Protein AF-A0A0G9HEE6-F1 (afdb_monomer_lite)

Radius of gyration: 14.5 Å; chains: 1; bounding box: 32×28×34 Å

Secondary structure (DSSP, 8-state):
--TTT-------SSHHHHHHHHTSHHHHHHHS-HHHHHHHHHTT----TTEEEEESS-HHHHTS--GGGEEEEEHHHHHHHHHHHHTT--

Sequence (90 aa):
MDVLEGGVGQVAATFDEFSRCMNTPEWQQRNLLVDGVALLVERGVSRGSAQFYGFAPHPSLTGKIDWQRVMALDAVVWHSICAQVLDGNA

Foldseek 3Di:
DQPQPPDDDDPDPDPVRVVVQCPDPVNCVVHVVVVLVVVCVVVVADEDPQWDFAAVVHCLVVVDDDSVRTHTDGNVVRVVNVVCVVVVND

Organism: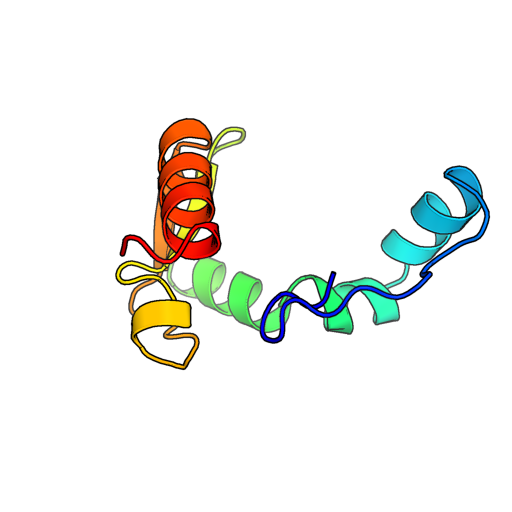 NCBI:txid1440763

pLDDT: mean 85.1, std 11.55, range [43.97, 95.44]

Structure (mmCIF, N/CA/C/O backbone):
data_AF-A0A0G9HEE6-F1
#
_entry.id   AF-A0A0G9HEE6-F1
#
loop_
_atom_site.group_PDB
_atom_site.id
_atom_site.type_symbol
_atom_site.label_atom_id
_atom_site.label_alt_id
_atom_site.label_comp_id
_atom_site.label_asym_id
_atom_site.label_entity_id
_atom_site.label_seq_id
_atom_site.pdbx_PDB_ins_code
_atom_site.Cartn_x
_atom_site.Cartn_y
_atom_site.Cartn_z
_atom_site.occupancy
_atom_site.B_iso_or_equiv
_atom_site.auth_seq_id
_atom_site.auth_comp_id
_atom_site.auth_asym_id
_atom_site.auth_atom_id
_atom_site.pdbx_PDB_model_num
ATOM 1 N N . MET A 1 1 ? 5.779 -8.639 -4.853 1.00 56.66 1 MET A N 1
ATOM 2 C CA . MET A 1 1 ? 5.185 -9.378 -3.728 1.00 56.66 1 MET A CA 1
ATOM 3 C C . MET A 1 1 ? 3.689 -9.230 -3.878 1.00 56.66 1 MET A C 1
ATOM 5 O O . MET A 1 1 ? 3.239 -8.099 -4.023 1.00 56.66 1 MET A O 1
ATOM 9 N N . ASP A 1 2 ? 2.962 -10.336 -3.959 1.00 63.62 2 ASP A N 1
ATOM 10 C CA . ASP A 1 2 ? 1.506 -10.325 -3.915 1.00 63.62 2 ASP A CA 1
ATOM 11 C C . ASP A 1 2 ? 1.070 -9.845 -2.527 1.00 63.62 2 ASP A C 1
ATOM 13 O O . ASP A 1 2 ? 1.538 -10.362 -1.512 1.00 63.62 2 ASP A O 1
ATOM 17 N N . VAL A 1 3 ? 0.240 -8.806 -2.488 1.00 59.62 3 VAL A N 1
ATOM 18 C CA . VAL A 1 3 ? -0.135 -8.113 -1.246 1.00 59.62 3 VAL A CA 1
ATOM 19 C C . VAL A 1 3 ? -1.070 -8.967 -0.378 1.00 59.62 3 VAL A C 1
ATOM 21 O O . VAL A 1 3 ? -1.178 -8.721 0.821 1.00 59.62 3 VAL A O 1
ATOM 24 N N . LEU A 1 4 ? -1.735 -9.971 -0.957 1.00 58.91 4 LEU A N 1
ATOM 25 C CA . LEU A 1 4 ? -2.708 -10.822 -0.272 1.00 58.91 4 LEU A CA 1
ATOM 26 C C . LEU A 1 4 ? -2.126 -12.189 0.089 1.00 58.91 4 LEU A C 1
ATOM 28 O O . LEU A 1 4 ? -2.357 -12.680 1.190 1.00 58.91 4 LEU A O 1
ATOM 32 N N . GLU A 1 5 ? -1.363 -12.789 -0.821 1.00 60.88 5 GLU A N 1
ATOM 33 C CA . GLU A 1 5 ? -0.834 -14.149 -0.671 1.00 60.88 5 GLU A CA 1
ATOM 34 C C . GLU A 1 5 ? 0.639 -14.178 -0.238 1.00 60.88 5 GLU A C 1
ATOM 36 O O . GLU A 1 5 ? 1.181 -15.240 0.063 1.00 60.88 5 GLU A O 1
ATOM 41 N N . GLY A 1 6 ? 1.323 -13.028 -0.223 1.00 62.94 6 GLY A N 1
ATOM 42 C CA . GLY A 1 6 ? 2.741 -12.933 0.142 1.00 62.94 6 GLY A CA 1
ATOM 43 C C . GLY A 1 6 ? 3.699 -13.552 -0.886 1.00 62.94 6 GLY A C 1
ATOM 44 O O . GLY A 1 6 ? 4.911 -13.573 -0.670 1.00 62.94 6 GLY A O 1
ATOM 45 N N . GLY A 1 7 ? 3.187 -14.034 -2.023 1.00 72.00 7 GLY A N 1
ATOM 46 C CA . GLY A 1 7 ? 3.982 -14.648 -3.081 1.00 72.00 7 GLY A CA 1
ATOM 47 C C . GLY A 1 7 ? 4.981 -13.671 -3.704 1.00 72.00 7 GLY A C 1
ATOM 48 O O . GLY A 1 7 ? 4.675 -12.503 -3.960 1.00 72.00 7 GLY A O 1
ATOM 49 N N . VAL A 1 8 ? 6.196 -14.136 -3.985 1.00 77.31 8 VAL A N 1
ATOM 50 C CA . VAL A 1 8 ? 7.203 -13.355 -4.715 1.00 77.31 8 VAL A CA 1
ATOM 51 C C . VAL A 1 8 ? 7.376 -13.907 -6.124 1.00 77.31 8 VAL A C 1
ATOM 53 O O . VAL A 1 8 ? 7.452 -15.112 -6.335 1.00 77.31 8 VAL A O 1
ATOM 56 N N . GLY A 1 9 ? 7.439 -13.004 -7.096 1.00 80.69 9 GLY A N 1
ATOM 57 C CA . GLY A 1 9 ? 7.686 -13.316 -8.496 1.00 80.69 9 GLY A CA 1
ATOM 58 C C . GLY A 1 9 ? 8.533 -12.215 -9.115 1.00 80.69 9 GLY A C 1
ATOM 59 O O . GLY A 1 9 ? 8.497 -11.067 -8.660 1.00 80.69 9 GLY A O 1
ATOM 60 N N . GLN A 1 10 ? 9.321 -12.563 -10.129 1.00 82.94 10 GLN A N 1
ATOM 61 C CA . GLN A 1 10 ? 10.117 -11.582 -10.853 1.00 82.94 10 GLN A CA 1
ATOM 62 C C . GLN A 1 10 ? 9.193 -10.696 -11.698 1.00 82.94 10 GLN A C 1
ATOM 64 O O . GLN A 1 10 ? 8.465 -11.192 -12.552 1.00 82.94 10 GLN A O 1
ATOM 69 N N . VAL A 1 11 ? 9.223 -9.385 -11.445 1.00 82.50 11 VAL A N 1
ATOM 70 C CA . VAL A 1 11 ? 8.396 -8.391 -12.158 1.00 82.50 11 VAL A CA 1
ATOM 71 C C . VAL A 1 11 ? 9.181 -7.682 -13.268 1.00 82.50 11 VAL A C 1
ATOM 73 O O . VAL A 1 11 ? 8.591 -7.256 -14.254 1.00 82.50 11 VAL A O 1
ATOM 76 N N . ALA A 1 12 ? 10.502 -7.561 -13.120 1.00 88.62 12 ALA A N 1
ATOM 77 C CA . ALA A 1 12 ? 11.410 -6.961 -14.097 1.00 88.62 12 ALA A CA 1
ATOM 78 C C . ALA A 1 12 ? 12.844 -7.476 -13.874 1.00 88.62 12 ALA A C 1
ATOM 80 O O . ALA A 1 12 ? 13.170 -7.961 -12.786 1.00 88.62 12 ALA A O 1
ATOM 81 N N . ALA A 1 13 ? 13.709 -7.366 -14.882 1.00 91.94 13 ALA A N 1
ATOM 82 C CA . ALA A 1 13 ? 15.128 -7.709 -14.783 1.00 91.94 13 ALA A CA 1
ATOM 83 C C . ALA A 1 13 ? 15.993 -6.532 -14.300 1.00 91.94 13 ALA A C 1
ATOM 85 O O . ALA A 1 13 ? 17.087 -6.745 -13.781 1.00 91.94 13 ALA A O 1
ATOM 86 N N . THR A 1 14 ? 15.512 -5.293 -14.449 1.00 94.38 14 THR A N 1
ATOM 87 C CA . THR A 1 14 ? 16.232 -4.076 -14.036 1.00 94.38 14 THR A CA 1
ATOM 88 C C . THR A 1 14 ? 15.316 -3.063 -13.352 1.00 94.38 14 THR A C 1
ATOM 90 O O . THR A 1 14 ? 14.096 -3.093 -13.521 1.00 94.38 14 THR A O 1
ATOM 93 N N . PHE A 1 15 ? 15.905 -2.126 -12.604 1.00 89.75 15 PHE A N 1
ATOM 94 C CA . PHE A 1 15 ? 15.158 -1.036 -11.970 1.00 89.75 15 PHE A CA 1
ATOM 95 C C . PHE A 1 15 ? 14.492 -0.098 -12.991 1.00 89.75 15 PHE A C 1
ATOM 97 O O . PHE A 1 15 ? 13.365 0.346 -12.778 1.00 89.75 15 PHE A O 1
ATOM 104 N N . ASP A 1 16 ? 15.142 0.164 -14.126 1.00 94.44 16 ASP A N 1
ATOM 105 C CA . ASP A 1 16 ? 14.581 1.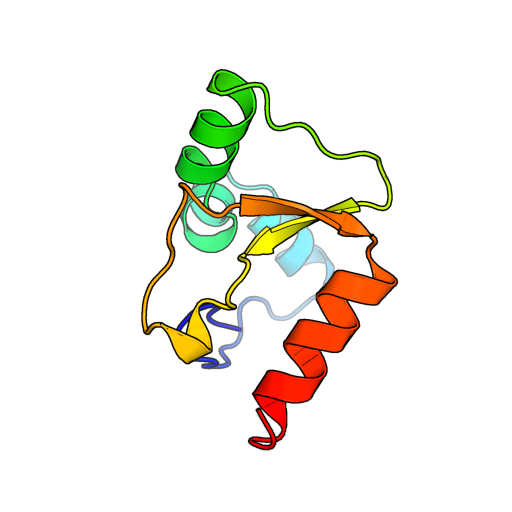002 -15.194 1.00 94.44 16 ASP A CA 1
ATOM 106 C C . ASP A 1 16 ? 13.381 0.335 -15.873 1.00 94.44 16 ASP A C 1
ATOM 108 O O . ASP A 1 16 ? 12.385 0.977 -16.208 1.00 94.44 16 ASP A O 1
ATOM 112 N N . GLU A 1 17 ? 13.458 -0.976 -16.085 1.00 91.94 17 GLU A N 1
ATOM 113 C CA . GLU A 1 17 ? 12.337 -1.767 -16.585 1.00 91.94 17 GLU A CA 1
ATOM 114 C C . GLU A 1 17 ? 11.186 -1.804 -15.574 1.00 91.94 17 GLU A C 1
ATOM 116 O O . GLU A 1 17 ? 10.038 -1.570 -15.950 1.00 91.94 17 GLU A O 1
ATOM 121 N N . PHE A 1 18 ? 11.493 -1.996 -14.290 1.00 90.56 18 PHE A N 1
ATOM 122 C CA . PHE A 1 18 ? 10.508 -1.923 -13.215 1.00 90.56 18 PHE A CA 1
ATOM 123 C C . PHE A 1 18 ? 9.809 -0.560 -13.173 1.00 90.56 18 PHE A C 1
ATOM 125 O O . PHE A 1 18 ? 8.581 -0.493 -13.136 1.00 90.56 18 PHE A O 1
ATOM 132 N N . SER A 1 19 ? 10.581 0.525 -13.250 1.00 90.12 19 SER A N 1
ATOM 133 C CA . SER A 1 19 ? 10.065 1.894 -13.234 1.00 90.12 19 SER A CA 1
ATOM 134 C C . SER A 1 19 ? 9.146 2.160 -14.423 1.00 90.12 19 SER A C 1
ATOM 136 O O . SER A 1 19 ? 8.086 2.757 -14.256 1.00 90.12 19 SER A O 1
ATOM 138 N N . ARG A 1 20 ? 9.490 1.678 -15.624 1.00 91.06 20 ARG A N 1
ATOM 139 C CA . ARG A 1 20 ? 8.599 1.782 -16.790 1.00 91.06 20 ARG A CA 1
ATOM 140 C C . ARG A 1 20 ? 7.314 0.980 -16.597 1.00 91.06 20 ARG A C 1
ATOM 142 O O . ARG A 1 20 ? 6.240 1.498 -16.878 1.00 91.06 20 ARG A O 1
ATOM 149 N N . CYS A 1 21 ? 7.420 -0.241 -16.079 1.00 88.56 21 CYS A N 1
ATOM 150 C CA . CYS A 1 21 ? 6.285 -1.134 -15.856 1.00 88.56 21 CYS A CA 1
ATOM 151 C C . CYS A 1 21 ? 5.284 -0.556 -14.839 1.00 88.56 21 CYS A C 1
ATOM 153 O O . CYS A 1 21 ? 4.095 -0.451 -15.141 1.00 88.56 21 CYS A O 1
ATOM 155 N N . MET A 1 22 ? 5.760 -0.079 -13.682 1.00 87.62 22 MET A N 1
ATOM 156 C CA . MET A 1 22 ? 4.905 0.492 -12.628 1.00 87.62 22 MET A CA 1
ATOM 157 C C . MET A 1 22 ? 4.130 1.747 -13.045 1.00 87.62 22 MET A C 1
ATOM 159 O O . MET A 1 22 ? 3.124 2.088 -12.424 1.00 87.62 22 MET A O 1
ATOM 163 N N . ASN A 1 23 ? 4.588 2.453 -14.079 1.00 87.19 23 ASN A N 1
ATOM 164 C CA . ASN A 1 23 ? 3.930 3.658 -14.581 1.00 87.19 23 ASN A CA 1
ATOM 165 C C . ASN A 1 23 ? 2.898 3.375 -15.687 1.00 87.19 23 ASN A C 1
ATOM 167 O O . ASN A 1 23 ? 2.343 4.314 -16.254 1.00 87.19 23 ASN A O 1
ATOM 171 N N . THR A 1 24 ? 2.617 2.103 -15.987 1.00 90.31 24 THR A N 1
ATOM 172 C CA . THR A 1 24 ? 1.537 1.722 -16.908 1.00 90.31 24 THR A CA 1
ATOM 173 C C . THR A 1 24 ? 0.191 1.622 -16.176 1.00 90.31 24 THR A C 1
ATOM 175 O O . THR A 1 24 ? 0.152 1.102 -15.053 1.00 90.31 24 THR A O 1
ATOM 178 N N . PRO A 1 25 ? -0.925 2.081 -16.777 1.00 87.88 25 PRO A N 1
ATOM 179 C CA . PRO A 1 25 ? -2.253 1.977 -16.167 1.00 87.88 25 PRO A CA 1
ATOM 180 C C . PRO A 1 25 ? -2.627 0.545 -15.778 1.00 87.88 25 PRO A C 1
ATOM 182 O O . PRO A 1 25 ? -3.176 0.318 -14.701 1.00 87.88 25 PRO A O 1
ATOM 185 N N . GLU A 1 26 ? -2.283 -0.430 -16.618 1.00 87.44 26 GLU A N 1
ATOM 186 C CA . GLU A 1 26 ? -2.596 -1.843 -16.409 1.00 87.44 26 GLU A CA 1
ATOM 187 C C . GLU A 1 26 ? -1.904 -2.383 -15.153 1.00 87.44 26 GLU A C 1
ATOM 189 O O . GLU A 1 26 ? -2.515 -3.079 -14.336 1.00 87.44 26 GLU A O 1
ATOM 194 N N . TRP A 1 27 ? -0.627 -2.035 -14.962 1.00 88.31 27 TRP A N 1
ATOM 195 C CA . TRP A 1 27 ? 0.113 -2.439 -13.773 1.00 88.31 27 TRP A CA 1
ATOM 196 C C . TRP A 1 27 ? -0.457 -1.777 -12.520 1.00 88.31 27 TRP A C 1
ATOM 198 O O . TRP A 1 27 ? -0.643 -2.446 -11.502 1.00 88.31 27 TRP A O 1
ATOM 208 N N . GLN A 1 28 ? -0.774 -0.484 -12.589 1.00 87.94 28 GLN A N 1
ATOM 209 C CA . GLN A 1 28 ? -1.324 0.259 -11.457 1.00 87.94 28 GLN A CA 1
ATOM 210 C C . GLN A 1 28 ? -2.679 -0.298 -11.022 1.00 87.94 28 GLN A C 1
ATOM 212 O O . GLN A 1 28 ? -2.866 -0.567 -9.838 1.00 87.94 28 GLN A O 1
ATOM 217 N N . GLN A 1 29 ? -3.592 -0.550 -11.962 1.00 85.88 29 GLN A N 1
ATOM 218 C CA . GLN A 1 29 ? -4.898 -1.144 -11.663 1.00 85.88 29 GLN A CA 1
ATOM 219 C C . GLN A 1 29 ? -4.760 -2.495 -10.958 1.00 85.88 29 GLN A C 1
ATOM 221 O O . GLN A 1 29 ? -5.451 -2.752 -9.973 1.00 85.88 29 GLN A O 1
ATOM 226 N N . ARG A 1 30 ? -3.828 -3.338 -11.415 1.00 84.12 30 ARG A N 1
ATOM 227 C CA . ARG A 1 30 ? -3.621 -4.672 -10.845 1.00 84.12 30 ARG A CA 1
ATOM 228 C C . ARG A 1 30 ? -2.946 -4.658 -9.471 1.00 84.12 30 ARG A C 1
ATOM 230 O O . ARG A 1 30 ? -3.233 -5.534 -8.664 1.00 84.12 30 ARG A O 1
ATOM 237 N N . ASN A 1 31 ? -2.041 -3.713 -9.212 1.00 82.94 31 ASN A N 1
ATOM 238 C CA . ASN A 1 31 ? -1.143 -3.782 -8.051 1.00 82.94 31 ASN A CA 1
ATOM 239 C C . ASN A 1 31 ? -1.376 -2.693 -6.993 1.00 82.94 31 ASN A 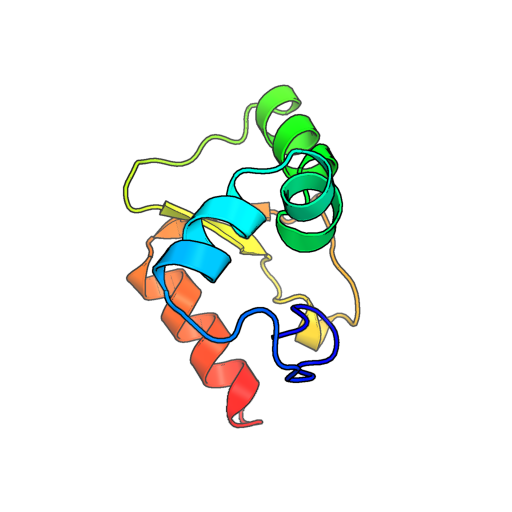C 1
ATOM 241 O O . ASN A 1 31 ? -0.927 -2.854 -5.862 1.00 82.94 31 ASN A O 1
ATOM 245 N N . LEU A 1 32 ? -2.049 -1.587 -7.326 1.00 85.12 32 LEU A N 1
ATOM 246 C CA . LEU A 1 32 ? -2.192 -0.426 -6.434 1.00 85.12 32 LEU A CA 1
ATOM 247 C C . LEU A 1 32 ? -3.601 -0.246 -5.859 1.00 85.12 32 LEU A C 1
ATOM 249 O O . LEU A 1 32 ? -3.849 0.752 -5.185 1.00 85.12 32 LEU A O 1
ATOM 253 N N . LEU A 1 33 ? -4.518 -1.192 -6.106 1.00 87.25 33 LEU A N 1
ATOM 254 C CA . LEU A 1 33 ? -5.900 -1.148 -5.604 1.00 87.25 33 LEU A CA 1
ATOM 255 C C . LEU A 1 33 ? -6.601 0.189 -5.926 1.00 87.25 33 LEU A C 1
ATOM 257 O O . LEU A 1 33 ? -7.286 0.765 -5.078 1.00 87.25 33 LEU A O 1
ATOM 261 N N . VAL A 1 34 ? -6.392 0.693 -7.148 1.00 88.25 34 VAL A N 1
ATOM 262 C CA . VAL A 1 34 ? -6.760 2.055 -7.579 1.00 88.25 34 VAL A CA 1
ATOM 263 C C . VAL A 1 34 ? -8.228 2.379 -7.296 1.00 88.25 34 VAL A C 1
ATOM 265 O O . VAL A 1 34 ? -8.513 3.428 -6.724 1.00 88.25 34 VAL A O 1
ATOM 268 N N . ASP A 1 35 ? -9.146 1.462 -7.608 1.00 89.25 35 ASP A N 1
ATOM 269 C CA . ASP A 1 35 ? -10.588 1.663 -7.399 1.00 89.25 35 ASP A CA 1
ATOM 270 C C . ASP A 1 35 ? -10.945 1.811 -5.916 1.00 89.25 35 ASP A C 1
ATOM 272 O O . ASP A 1 35 ? -11.776 2.633 -5.530 1.00 89.25 35 ASP A O 1
ATOM 276 N N . GLY A 1 36 ? -10.278 1.043 -5.055 1.00 89.62 36 GLY A N 1
ATOM 277 C CA . GLY A 1 36 ? -10.461 1.150 -3.614 1.00 89.62 36 GLY A CA 1
ATOM 278 C C . GLY A 1 36 ? -9.931 2.473 -3.069 1.00 89.62 36 GLY A C 1
ATOM 279 O O . GLY A 1 36 ? -10.586 3.109 -2.249 1.00 89.62 36 GLY A O 1
ATOM 280 N N . VAL A 1 37 ? -8.786 2.944 -3.572 1.00 90.62 37 VAL A N 1
ATOM 281 C CA . VAL A 1 37 ? -8.257 4.272 -3.228 1.00 90.62 37 VAL A CA 1
ATOM 282 C C . VAL A 1 37 ? -9.195 5.385 -3.701 1.00 90.62 37 VAL A C 1
ATOM 284 O O . VAL A 1 37 ? -9.437 6.324 -2.943 1.00 90.62 37 VAL A O 1
ATOM 287 N N . ALA A 1 38 ? -9.760 5.275 -4.905 1.00 90.75 38 ALA A N 1
ATOM 288 C CA . ALA A 1 38 ? -10.738 6.234 -5.416 1.00 90.75 38 ALA A CA 1
ATOM 289 C C . ALA A 1 38 ? -11.969 6.320 -4.499 1.00 90.75 38 ALA A C 1
ATOM 291 O O . ALA A 1 38 ? -12.345 7.413 -4.076 1.00 90.75 38 ALA A O 1
ATOM 292 N N . LEU A 1 39 ? -12.512 5.172 -4.078 1.00 91.56 39 LEU A N 1
ATOM 293 C CA . LEU A 1 39 ? -13.635 5.100 -3.139 1.00 91.56 39 LEU A CA 1
ATOM 294 C C . LEU A 1 39 ? -13.337 5.788 -1.796 1.00 91.56 39 LEU A C 1
ATOM 296 O O . LEU A 1 39 ? -14.219 6.400 -1.195 1.00 91.56 39 LEU A O 1
ATOM 300 N N . LEU A 1 40 ? -12.105 5.685 -1.293 1.00 92.69 40 LEU A N 1
ATOM 301 C CA . LEU A 1 40 ? -11.700 6.350 -0.050 1.00 92.69 40 LEU A CA 1
ATOM 302 C C . LEU A 1 40 ? -11.685 7.869 -0.199 1.00 92.69 40 LEU A C 1
ATOM 304 O O . LEU A 1 40 ? -12.191 8.572 0.677 1.00 92.69 40 LEU A O 1
ATOM 308 N N . VAL A 1 41 ? -11.163 8.363 -1.322 1.00 91.12 41 VAL A N 1
ATOM 309 C CA . VAL A 1 41 ? -11.157 9.795 -1.638 1.00 91.12 41 VAL A CA 1
ATOM 310 C C . VAL A 1 41 ? -12.587 10.321 -1.766 1.00 91.12 41 VAL A C 1
ATOM 312 O O . VAL A 1 41 ? -12.906 11.347 -1.169 1.00 91.12 41 VAL A O 1
ATOM 315 N N . GLU A 1 42 ? -13.474 9.593 -2.451 1.00 92.69 42 GLU A N 1
ATOM 316 C CA . GLU A 1 42 ? -14.901 9.937 -2.557 1.00 92.69 42 GLU A CA 1
ATOM 317 C C . GLU A 1 42 ? -15.602 9.995 -1.191 1.00 92.69 42 GLU A C 1
ATOM 319 O O . GLU A 1 42 ? -16.494 10.814 -0.976 1.00 92.69 42 GLU A O 1
ATOM 324 N N . ARG A 1 43 ? -15.172 9.161 -0.237 1.00 91.44 43 ARG A N 1
ATOM 325 C CA . ARG A 1 43 ? -15.668 9.149 1.151 1.00 91.44 43 ARG A CA 1
ATOM 326 C C . ARG A 1 43 ? -15.038 10.220 2.046 1.00 91.44 43 ARG A C 1
ATOM 328 O O . ARG A 1 43 ? -15.362 10.277 3.230 1.00 91.44 43 ARG A O 1
ATOM 335 N N . GLY A 1 44 ? -14.139 11.050 1.518 1.00 93.19 44 GLY A N 1
ATOM 336 C CA . GLY A 1 44 ? -13.437 12.082 2.282 1.00 93.19 44 GLY A CA 1
ATOM 337 C C . GLY A 1 44 ? -12.301 11.551 3.162 1.00 93.19 44 GLY A C 1
ATOM 338 O O . GLY A 1 44 ? -11.811 12.271 4.029 1.00 93.19 44 GLY A O 1
ATOM 339 N N . VAL A 1 45 ? -11.860 10.306 2.954 1.00 91.88 45 VAL A N 1
ATOM 340 C CA . VAL A 1 45 ? -10.693 9.745 3.641 1.00 91.88 45 VAL A CA 1
ATOM 341 C C . VAL A 1 45 ? -9.445 10.154 2.864 1.00 91.88 45 VAL A C 1
ATOM 343 O O . VAL A 1 45 ? -9.150 9.611 1.803 1.00 91.88 45 VAL A O 1
ATOM 346 N N . SER A 1 46 ? -8.704 11.122 3.399 1.00 92.00 46 SER A N 1
ATOM 347 C CA . SER A 1 46 ? 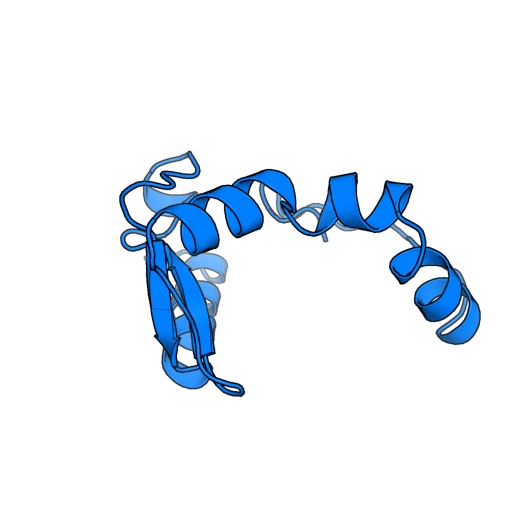-7.445 11.613 2.830 1.00 92.00 46 SER A CA 1
ATOM 348 C C . SER A 1 46 ? -6.253 11.270 3.720 1.00 92.00 46 SER A C 1
ATOM 350 O O . SER A 1 46 ? -6.391 11.190 4.940 1.00 92.00 46 SER A O 1
ATOM 352 N N . ARG A 1 47 ? -5.064 11.153 3.125 1.00 93.50 47 ARG A N 1
ATOM 353 C CA . ARG A 1 47 ? -3.794 10.938 3.835 1.00 93.50 47 ARG A CA 1
ATOM 354 C C . ARG A 1 47 ? -2.778 12.033 3.504 1.00 93.50 47 ARG A C 1
ATOM 356 O O . ARG A 1 47 ? -2.748 12.524 2.377 1.00 93.50 47 ARG A O 1
ATOM 363 N N . GLY A 1 48 ? -1.929 12.383 4.467 1.00 93.38 48 GLY A N 1
ATOM 364 C CA . GLY A 1 48 ? -0.761 13.241 4.250 1.00 93.38 48 GLY A CA 1
ATOM 365 C C . GLY A 1 48 ? 0.399 12.536 3.529 1.00 93.38 48 GLY A C 1
ATOM 366 O O . GLY A 1 48 ? 0.366 11.329 3.281 1.00 93.38 48 GLY A O 1
ATOM 367 N N . SER A 1 49 ? 1.462 13.288 3.226 1.00 89.44 49 SER A N 1
ATOM 368 C CA . SER A 1 49 ? 2.648 12.805 2.492 1.00 89.44 49 SER A CA 1
ATOM 369 C C . SER A 1 49 ? 3.411 11.676 3.198 1.00 89.44 49 SER A C 1
ATOM 371 O O . SER A 1 49 ? 3.991 10.830 2.524 1.00 89.44 49 SER A O 1
ATOM 373 N N . ALA A 1 50 ? 3.372 11.632 4.532 1.00 93.81 50 ALA A N 1
ATOM 374 C CA . ALA A 1 50 ? 3.985 10.587 5.360 1.00 93.81 50 ALA A CA 1
ATOM 375 C C . ALA A 1 50 ? 2.961 9.594 5.941 1.00 93.81 50 ALA A C 1
ATOM 377 O O . ALA A 1 50 ? 3.265 8.853 6.872 1.00 93.81 50 ALA A O 1
ATOM 378 N N . GLN A 1 51 ? 1.736 9.589 5.413 1.00 94.81 51 GLN A N 1
ATOM 379 C CA . GLN A 1 51 ? 0.676 8.698 5.863 1.00 94.81 51 GLN A CA 1
ATOM 380 C C . GLN A 1 51 ? 0.277 7.710 4.773 1.00 94.81 51 GLN A C 1
ATOM 3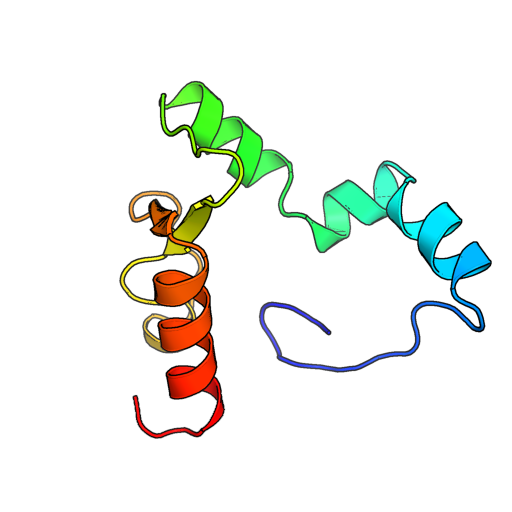82 O O . GLN A 1 51 ? 0.386 7.990 3.576 1.00 94.81 51 GLN A O 1
ATOM 387 N N . PHE A 1 52 ? -0.232 6.565 5.209 1.00 92.81 52 PHE A N 1
ATOM 388 C CA . PHE A 1 52 ? -0.689 5.456 4.384 1.00 92.81 52 PHE A CA 1
ATOM 389 C C . PHE A 1 52 ? -2.148 5.136 4.699 1.00 92.81 52 PHE A C 1
ATOM 391 O O . PHE A 1 52 ? -2.621 5.386 5.807 1.00 92.81 52 PHE A O 1
ATOM 398 N N . TYR A 1 53 ? -2.858 4.567 3.727 1.00 93.44 53 TYR A N 1
ATOM 399 C CA . TYR A 1 53 ? -4.150 3.940 3.987 1.00 93.44 53 TYR A CA 1
ATOM 400 C C . TYR A 1 53 ? -3.900 2.586 4.645 1.00 93.44 53 TYR A C 1
ATOM 402 O O . TYR A 1 53 ? -3.515 1.629 3.977 1.00 93.44 53 TYR A O 1
ATOM 410 N N . GLY A 1 54 ? -4.066 2.540 5.962 1.00 92.25 54 GLY A N 1
ATOM 411 C CA . GLY A 1 54 ? -3.972 1.315 6.740 1.00 92.25 54 GLY A CA 1
ATOM 412 C C . GLY A 1 54 ? -5.348 0.733 7.030 1.00 92.25 54 GLY A C 1
ATOM 413 O O . GLY A 1 54 ? -6.347 1.453 7.065 1.00 92.25 54 GLY A O 1
ATOM 414 N N . PHE A 1 55 ? -5.388 -0.572 7.274 1.00 91.19 55 PHE A N 1
ATOM 415 C CA . PHE A 1 55 ? -6.595 -1.300 7.660 1.00 91.19 55 PHE A CA 1
ATOM 416 C C . PHE A 1 55 ? -6.505 -1.690 9.136 1.00 91.19 55 PHE A C 1
ATOM 418 O O . PHE A 1 55 ? -5.527 -2.313 9.552 1.00 91.19 55 PHE A O 1
ATOM 425 N N . ALA A 1 56 ? -7.523 -1.336 9.922 1.00 87.31 56 ALA A N 1
ATOM 426 C CA . ALA A 1 56 ? -7.599 -1.672 11.342 1.00 87.31 56 ALA A CA 1
ATOM 427 C C . ALA A 1 56 ? -8.925 -2.401 11.652 1.00 87.31 56 ALA A C 1
ATOM 429 O O . ALA A 1 56 ? -9.979 -1.762 11.721 1.00 87.31 56 ALA A O 1
ATOM 430 N N . PRO A 1 57 ? -8.9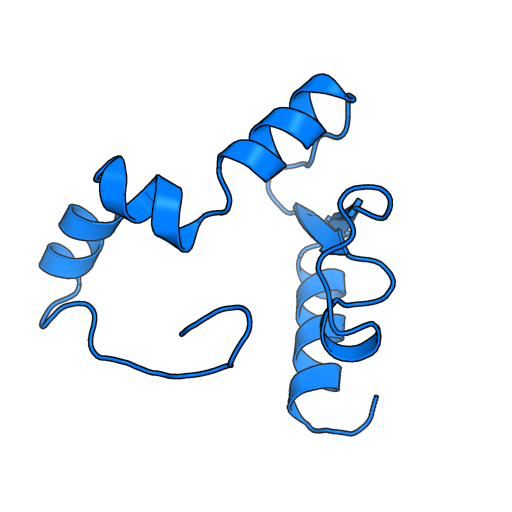29 -3.732 11.863 1.00 87.25 57 PRO A N 1
ATOM 431 C CA . PRO A 1 57 ? -7.779 -4.640 11.951 1.00 87.25 57 PRO A CA 1
ATOM 432 C C . PRO A 1 57 ? -7.125 -4.939 10.590 1.00 87.25 57 PRO A C 1
ATOM 434 O O . PRO A 1 57 ? -7.742 -4.754 9.540 1.00 87.25 57 PRO A O 1
ATOM 437 N N . HIS A 1 58 ? -5.877 -5.416 10.628 1.00 87.88 58 HIS A N 1
ATOM 438 C CA . HIS A 1 58 ? -5.100 -5.763 9.436 1.00 87.88 58 HIS A CA 1
ATOM 439 C C . HIS A 1 58 ? -5.768 -6.910 8.638 1.00 87.88 58 HIS A C 1
ATOM 441 O O . HIS A 1 58 ? -6.296 -7.834 9.265 1.00 87.88 58 HIS A O 1
ATOM 447 N N . PRO A 1 59 ? -5.734 -6.922 7.284 1.00 87.69 59 PRO A N 1
ATOM 448 C CA . PRO A 1 59 ? -6.491 -7.884 6.474 1.00 87.69 59 PRO A CA 1
ATOM 449 C C . PRO A 1 59 ? -6.080 -9.344 6.682 1.00 87.69 59 PRO A C 1
ATOM 451 O O . PRO A 1 59 ? -6.903 -10.237 6.516 1.00 87.69 59 PRO A O 1
ATOM 454 N N . SER A 1 60 ? -4.834 -9.601 7.087 1.00 84.56 60 SER A N 1
ATOM 455 C CA . SER A 1 60 ? -4.378 -10.951 7.459 1.00 84.56 60 SER A CA 1
ATOM 456 C C . SER A 1 60 ? -5.133 -11.529 8.662 1.00 84.56 60 SER A C 1
ATOM 458 O O . SER A 1 60 ? -5.313 -12.738 8.737 1.00 84.56 60 SER A O 1
ATOM 460 N N . LEU A 1 61 ? -5.593 -10.678 9.588 1.00 84.50 61 LEU A N 1
ATOM 461 C CA . LEU A 1 61 ? -6.316 -11.091 10.794 1.00 84.50 61 LEU A CA 1
ATOM 462 C C . LEU A 1 61 ? -7.790 -11.376 10.499 1.00 84.50 61 LEU A C 1
ATOM 464 O O . LEU A 1 61 ? -8.440 -12.137 11.208 1.00 84.50 61 LEU A O 1
ATOM 468 N N . THR A 1 62 ? -8.339 -10.745 9.460 1.00 85.94 62 THR A N 1
ATOM 469 C CA . THR A 1 62 ? -9.746 -10.884 9.059 1.00 85.94 62 THR A CA 1
ATOM 470 C C . THR A 1 62 ? -9.944 -11.774 7.836 1.00 85.94 62 THR A C 1
ATOM 472 O O . THR A 1 62 ? -11.087 -12.079 7.492 1.00 85.94 62 THR A O 1
ATOM 475 N N . GLY A 1 63 ? -8.862 -12.147 7.149 1.00 85.12 63 GLY A N 1
ATOM 476 C CA . GLY A 1 63 ? -8.874 -12.879 5.883 1.00 85.12 63 GLY A CA 1
ATOM 477 C C . GLY A 1 63 ? -9.414 -12.077 4.693 1.00 85.12 63 GLY A C 1
ATOM 478 O O . GLY A 1 63 ? -9.672 -12.659 3.642 1.00 85.12 63 GLY A O 1
ATOM 479 N N . LYS A 1 64 ? -9.648 -10.764 4.841 1.00 86.75 64 LYS A N 1
ATOM 480 C CA . LYS A 1 64 ? -10.204 -9.921 3.772 1.00 86.75 64 LYS A CA 1
ATOM 481 C C . LYS A 1 64 ? -9.900 -8.440 3.951 1.00 86.75 64 LYS A C 1
ATOM 483 O O . LYS A 1 64 ? -9.813 -7.930 5.068 1.00 86.75 64 LYS A O 1
ATOM 488 N N . ILE A 1 65 ? -9.863 -7.728 2.830 1.00 88.19 65 ILE A N 1
ATOM 489 C CA . ILE A 1 65 ? -9.855 -6.266 2.806 1.00 88.19 65 ILE A CA 1
ATOM 490 C C . ILE A 1 65 ? -11.257 -5.743 3.158 1.00 88.19 65 ILE A C 1
ATOM 492 O O . ILE A 1 65 ? -12.238 -6.073 2.491 1.00 88.19 65 ILE A O 1
ATOM 496 N N . ASP A 1 66 ? -11.343 -4.902 4.190 1.00 90.50 66 ASP A N 1
ATOM 497 C CA . ASP A 1 66 ? -12.557 -4.173 4.566 1.00 90.50 66 ASP A CA 1
ATOM 498 C C . ASP A 1 66 ? -12.346 -2.662 4.385 1.00 90.50 66 ASP A C 1
ATOM 500 O O . ASP A 1 66 ? -11.793 -1.975 5.248 1.00 90.50 66 ASP A O 1
ATOM 504 N N . TRP A 1 67 ? -12.812 -2.134 3.250 1.00 90.81 67 TRP A N 1
ATOM 505 C CA . TRP A 1 67 ? -12.709 -0.714 2.895 1.00 90.81 67 TRP A CA 1
ATOM 506 C C . TRP A 1 67 ? -13.473 0.227 3.840 1.00 90.81 67 TRP A C 1
ATOM 508 O O . TRP A 1 67 ? -13.288 1.439 3.766 1.00 90.81 67 TRP A O 1
ATOM 518 N N . GLN A 1 68 ? -14.346 -0.287 4.715 1.00 90.75 68 GLN A N 1
ATOM 519 C CA . GLN A 1 68 ? -15.028 0.532 5.726 1.00 90.75 68 GLN A CA 1
ATOM 520 C C . GLN A 1 68 ? -14.144 0.826 6.941 1.00 90.75 68 GLN A C 1
ATOM 522 O O . GLN A 1 68 ? -14.447 1.727 7.717 1.00 90.75 68 GLN A O 1
ATOM 527 N N . ARG A 1 69 ? -13.052 0.075 7.108 1.00 90.50 69 ARG A N 1
ATOM 528 C CA . ARG A 1 69 ? -12.145 0.165 8.260 1.00 90.50 69 ARG A CA 1
ATOM 529 C C . ARG A 1 69 ? -10.800 0.800 7.926 1.00 90.50 69 ARG A C 1
ATOM 531 O O . ARG A 1 69 ? -9.842 0.676 8.692 1.00 90.50 69 ARG A O 1
ATOM 538 N N . VAL A 1 70 ? -10.719 1.453 6.771 1.00 94.25 70 VAL A N 1
ATOM 539 C CA . VAL A 1 70 ? -9.513 2.160 6.355 1.00 94.25 70 VAL A CA 1
ATOM 540 C C . VAL A 1 70 ? -9.383 3.469 7.113 1.00 94.25 70 VAL A C 1
ATOM 542 O O . VAL A 1 70 ? -10.350 4.210 7.277 1.00 94.25 70 VAL A O 1
ATOM 545 N N . MET A 1 71 ? -8.159 3.778 7.520 1.00 93.50 71 MET A N 1
ATOM 546 C CA . MET A 1 71 ? -7.798 5.060 8.106 1.00 93.50 71 MET A CA 1
ATOM 547 C C . MET A 1 71 ? -6.411 5.498 7.641 1.00 93.50 71 MET A C 1
ATOM 549 O O . MET A 1 71 ? -5.576 4.678 7.255 1.00 93.50 71 MET A O 1
ATOM 553 N N . ALA A 1 72 ? -6.166 6.807 7.676 1.00 94.81 72 ALA A N 1
ATOM 554 C CA . ALA A 1 72 ? -4.834 7.347 7.460 1.00 94.81 72 ALA A CA 1
ATOM 555 C C . ALA A 1 72 ? -3.972 7.068 8.698 1.00 94.81 72 ALA A C 1
ATOM 557 O O . ALA A 1 72 ? -4.271 7.547 9.791 1.00 94.81 72 ALA A O 1
ATOM 558 N N . LEU A 1 73 ? -2.905 6.297 8.522 1.00 94.50 73 LEU A N 1
ATOM 559 C CA . LEU A 1 73 ? -1.935 5.988 9.567 1.00 94.50 73 LEU A CA 1
ATOM 560 C C . LEU A 1 73 ? -0.585 6.590 9.213 1.00 94.50 73 LEU A C 1
ATOM 562 O O . LEU A 1 73 ? -0.215 6.649 8.042 1.00 94.50 73 LEU A O 1
ATOM 566 N N . ASP A 1 74 ? 0.160 7.012 10.230 1.00 95.44 74 ASP A N 1
ATOM 567 C CA . ASP A 1 74 ? 1.564 7.374 10.063 1.00 95.44 74 ASP A CA 1
ATOM 568 C C . ASP A 1 74 ? 2.367 6.191 9.499 1.00 95.44 74 ASP A C 1
ATOM 570 O O . ASP A 1 74 ? 2.100 5.031 9.833 1.00 95.44 74 ASP A O 1
ATOM 574 N N . ALA A 1 75 ? 3.351 6.489 8.648 1.00 92.50 75 ALA A N 1
ATOM 575 C CA . ALA A 1 75 ? 4.218 5.490 8.041 1.00 92.50 75 ALA A CA 1
ATOM 576 C C . ALA A 1 75 ? 4.823 4.541 9.079 1.00 92.50 75 ALA A C 1
ATOM 578 O O . ALA A 1 75 ? 4.779 3.328 8.885 1.00 92.50 75 ALA A O 1
ATOM 579 N N . VAL A 1 76 ? 5.360 5.059 10.185 1.00 93.56 76 VAL A N 1
ATOM 580 C CA . VAL A 1 76 ? 6.011 4.236 11.211 1.00 93.56 76 VAL A CA 1
ATOM 581 C C . VAL A 1 76 ? 5.000 3.288 11.849 1.00 93.56 76 VAL A C 1
ATOM 583 O O . VAL A 1 76 ? 5.294 2.106 12.027 1.00 93.56 76 VAL A O 1
ATOM 586 N N . VAL A 1 77 ? 3.788 3.771 12.132 1.00 92.44 77 VAL A N 1
ATOM 587 C CA . VAL A 1 77 ? 2.714 2.964 12.730 1.00 92.44 77 VAL A CA 1
ATOM 588 C C . VAL A 1 77 ? 2.277 1.848 11.787 1.00 92.44 77 VAL A C 1
ATOM 590 O O . VAL A 1 77 ? 2.261 0.685 12.185 1.00 92.44 77 VAL A O 1
ATOM 593 N N . TRP A 1 78 ? 1.956 2.178 10.533 1.00 92.19 78 TRP A N 1
ATOM 594 C CA . TRP A 1 78 ? 1.468 1.185 9.577 1.00 92.19 78 TRP A CA 1
ATOM 595 C C . TRP A 1 78 ? 2.508 0.098 9.298 1.00 92.19 78 TRP A C 1
ATOM 597 O O . TRP A 1 78 ? 2.196 -1.087 9.395 1.00 92.19 78 TRP A O 1
ATOM 607 N N . HIS A 1 79 ? 3.762 0.480 9.042 1.00 89.38 79 HIS A N 1
ATOM 608 C CA . HIS A 1 79 ? 4.827 -0.496 8.813 1.00 89.38 79 HIS A CA 1
ATOM 609 C C . HIS A 1 79 ? 5.099 -1.361 10.052 1.00 89.38 79 HIS A C 1
ATOM 611 O O . HIS A 1 79 ? 5.371 -2.549 9.898 1.00 89.38 79 HIS A O 1
ATOM 617 N N . SER A 1 80 ? 4.972 -0.811 11.268 1.00 90.31 80 SER A N 1
ATOM 618 C CA . SER A 1 80 ? 5.120 -1.595 12.505 1.00 90.31 80 SER A CA 1
ATOM 619 C C . SER A 1 80 ? 4.038 -2.669 12.640 1.00 90.31 80 SER A C 1
ATOM 621 O O . SER A 1 80 ? 4.348 -3.794 13.021 1.00 90.31 80 SER A O 1
ATOM 623 N N . ILE A 1 81 ? 2.787 -2.349 12.289 1.00 87.31 81 ILE A N 1
ATOM 624 C CA . ILE A 1 81 ? 1.678 -3.318 12.275 1.00 87.31 81 ILE A CA 1
ATOM 625 C C . ILE A 1 81 ? 1.956 -4.423 11.249 1.00 87.31 81 ILE A C 1
ATOM 627 O O . ILE A 1 81 ? 1.880 -5.604 11.583 1.00 87.31 81 ILE A O 1
ATOM 631 N N . CYS A 1 82 ? 2.323 -4.056 10.018 1.00 86.12 82 CYS A N 1
ATOM 632 C CA . CYS A 1 82 ? 2.616 -5.029 8.963 1.00 86.12 82 CYS A CA 1
ATOM 633 C C . CYS A 1 82 ? 3.787 -5.955 9.323 1.00 86.12 82 CYS A C 1
ATOM 635 O O . CYS A 1 82 ? 3.734 -7.146 9.024 1.00 86.12 82 CYS A O 1
ATOM 637 N N . ALA A 1 83 ? 4.827 -5.431 9.980 1.00 85.44 83 ALA A N 1
ATOM 638 C CA . ALA A 1 83 ? 5.981 -6.222 10.400 1.00 85.44 83 ALA A CA 1
ATOM 639 C C . ALA A 1 83 ? 5.611 -7.281 11.453 1.00 85.44 83 ALA A C 1
ATOM 641 O O . ALA A 1 83 ? 6.022 -8.428 11.331 1.00 85.44 83 ALA A O 1
ATOM 642 N N . GLN A 1 84 ? 4.775 -6.931 12.437 1.00 82.50 84 GLN A N 1
ATOM 643 C CA . GLN A 1 84 ? 4.333 -7.871 13.481 1.00 82.50 84 GLN A CA 1
ATOM 644 C C . GLN A 1 84 ? 3.511 -9.037 12.918 1.00 82.50 84 GLN A C 1
ATOM 646 O O . GLN A 1 84 ? 3.604 -10.164 13.399 1.00 82.50 84 GLN A O 1
ATOM 651 N N . VAL A 1 85 ? 2.717 -8.763 11.883 1.00 72.31 85 VAL A N 1
ATOM 652 C CA . VAL A 1 85 ? 1.901 -9.770 11.199 1.00 72.31 85 VAL A CA 1
ATOM 653 C C . VAL A 1 85 ? 2.760 -10.775 10.426 1.00 72.31 85 VAL A C 1
ATOM 655 O O . VAL A 1 85 ? 2.394 -11.946 10.346 1.00 72.31 85 VAL A O 1
ATOM 658 N N . LEU A 1 86 ? 3.889 -10.340 9.858 1.00 63.97 86 LEU A N 1
ATOM 659 C CA . LEU A 1 86 ? 4.755 -11.191 9.036 1.00 63.97 86 LEU A CA 1
ATOM 660 C C . LEU A 1 86 ? 5.484 -12.265 9.865 1.00 63.97 86 LEU A C 1
ATOM 662 O O . LEU A 1 86 ? 5.719 -13.363 9.368 1.00 63.97 86 LEU A O 1
ATOM 666 N N . ASP A 1 87 ? 5.779 -11.963 11.132 1.00 56.31 87 ASP A N 1
ATOM 667 C CA . ASP A 1 87 ? 6.503 -12.847 12.056 1.00 56.31 87 ASP A CA 1
ATOM 668 C C . ASP A 1 87 ? 5.591 -13.840 12.811 1.00 56.31 87 ASP A C 1
ATOM 670 O O . ASP A 1 87 ? 6.063 -14.597 13.659 1.00 56.31 87 ASP A O 1
ATOM 674 N N . GLY A 1 88 ? 4.282 -13.867 12.521 1.00 50.84 88 GLY A N 1
ATOM 675 C CA . GLY A 1 88 ? 3.339 -14.831 13.107 1.00 50.84 88 GLY A CA 1
ATOM 676 C C . GLY A 1 88 ? 3.028 -14.630 14.598 1.00 50.84 88 GLY A C 1
ATOM 677 O O . GLY A 1 88 ? 2.455 -15.521 15.218 1.00 50.84 88 GLY A O 1
ATOM 678 N N . ASN A 1 89 ? 3.378 -13.474 15.170 1.00 43.97 89 ASN A N 1
ATOM 679 C CA . ASN A 1 89 ? 3.165 -13.135 16.585 1.00 43.97 89 ASN A CA 1
ATOM 680 C C . ASN A 1 89 ? 1.958 -12.204 16.827 1.00 43.97 89 ASN A C 1
ATOM 682 O O . ASN A 1 89 ? 1.886 -11.559 17.875 1.00 43.97 89 ASN A O 1
ATOM 686 N N . ALA A 1 90 ? 1.042 -12.103 15.862 1.00 48.66 90 ALA A N 1
ATOM 687 C CA . ALA A 1 90 ? -0.166 -11.283 15.973 1.00 48.66 90 ALA A CA 1
ATOM 688 C C . ALA A 1 90 ? -1.335 -12.037 16.624 1.00 48.66 90 ALA A C 1
ATOM 690 O O . ALA A 1 90 ? -1.526 -13.231 16.297 1.00 48.66 90 ALA A O 1
#